Protein AF-E6LSK0-F1 (afdb_monomer)

Nearest PDB structures (foldseek):
  1r7h-assembly1_B  TM=3.715E-01  e=2.969E+00  Corynebacterium ammoniagenes
  8xow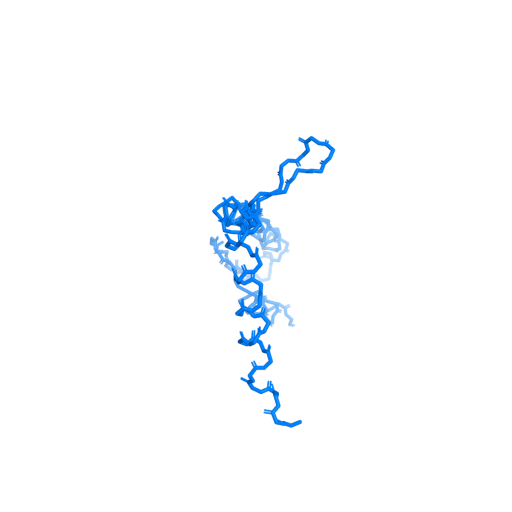-assembly1_w2  TM=3.948E-01  e=4.816E+00  Escherichia phage Lambda

Foldseek 3Di:
DVCPVPVVVVVVVVVVVVCVVVVDDPQWDADPNDIDGPDPPPCVVVVVVVVVVVQQVVLVVVQVVLVVVCVVCVVVVDHDDHDSHDDPVVVVVVVVVVD

Sequence (99 aa):
KILQDKIENIFNDINHAIFNEEHVDLQHIYIDGSKFEANANKYTQVWKKATEKFRYKLYEKITAEIEEINAEIAWSGVQITTNTEYVPDYLNEIVEQLV

Organism: NCBI:txid887325

Radius of gyration: 26.64 Å; Cα contacts (8 Å, |Δi|>4): 35; chains: 1; bounding box: 52×29×70 Å

Mean predicted aligned error: 12.68 Å

Secondary structure (DSSP, 8-state):
-TTTTTHHHHHHHHHHHHHHHHT--SSEEEETTEEEES-GGGGHHHHHHHHHHHHHHHHHHHHHHHHHHHHHTGGGT--PPP-SS--HHHHHHHHHHH-

Structure (mmCIF, N/CA/C/O backbone):
data_AF-E6LSK0-F1
#
_entry.id   AF-E6LSK0-F1
#
loop_
_atom_site.group_PDB
_atom_site.id
_atom_site.type_symbol
_atom_site.label_atom_id
_atom_site.label_alt_id
_atom_site.label_comp_id
_atom_site.label_asym_id
_atom_site.label_entity_id
_atom_site.label_seq_id
_atom_site.pdbx_PDB_ins_code
_atom_site.Cartn_x
_atom_site.Cartn_y
_atom_site.Cartn_z
_atom_site.occupancy
_atom_site.B_iso_or_equiv
_atom_site.auth_seq_id
_atom_site.auth_comp_id
_atom_site.auth_asym_id
_atom_site.auth_atom_id
_atom_site.pdbx_PDB_model_num
ATOM 1 N N . LYS A 1 1 ? -4.061 -5.848 -42.732 1.00 62.94 1 LYS A N 1
ATOM 2 C CA . LYS A 1 1 ? -4.120 -7.276 -42.329 1.00 62.94 1 LYS A CA 1
ATOM 3 C C . LYS A 1 1 ? -2.784 -8.008 -42.492 1.00 62.94 1 LYS A C 1
ATOM 5 O O . LYS A 1 1 ? -2.381 -8.651 -41.547 1.00 62.94 1 LYS A O 1
ATOM 10 N N . ILE A 1 2 ? -2.061 -7.883 -43.615 1.00 75.38 2 ILE A N 1
ATOM 11 C CA . ILE A 1 2 ? -0.831 -8.675 -43.874 1.00 75.38 2 ILE A CA 1
ATOM 12 C C . ILE A 1 2 ? 0.309 -8.417 -42.866 1.00 75.38 2 ILE A C 1
ATOM 14 O O . ILE A 1 2 ? 1.021 -9.345 -42.504 1.00 75.38 2 ILE A O 1
ATOM 18 N N . LEU A 1 3 ? 0.479 -7.177 -42.400 1.00 82.38 3 LEU A N 1
ATOM 19 C CA . LEU A 1 3 ? 1.575 -6.807 -41.494 1.00 82.38 3 LEU A CA 1
ATOM 20 C C . LEU A 1 3 ? 1.172 -6.749 -40.019 1.00 82.38 3 LEU A C 1
ATOM 22 O O . LEU A 1 3 ? 2.019 -6.471 -39.186 1.00 82.38 3 LEU A O 1
ATOM 26 N N . GLN A 1 4 ? -0.094 -6.997 -39.681 1.00 79.94 4 GLN A N 1
ATOM 27 C CA . GLN A 1 4 ? -0.633 -6.701 -38.349 1.00 79.94 4 GLN A CA 1
ATOM 28 C C . GLN A 1 4 ? 0.127 -7.421 -37.223 1.00 79.94 4 GLN A C 1
ATOM 30 O O . GLN A 1 4 ? 0.438 -6.793 -36.222 1.00 79.94 4 GLN A O 1
ATOM 35 N N . ASP A 1 5 ? 0.532 -8.672 -37.451 1.00 84.56 5 ASP A N 1
ATOM 36 C CA . ASP A 1 5 ? 1.253 -9.484 -36.458 1.00 84.56 5 ASP A CA 1
ATOM 37 C C . ASP A 1 5 ? 2.785 -9.446 -36.638 1.00 84.56 5 ASP A C 1
ATOM 39 O O . ASP A 1 5 ? 3.523 -10.118 -35.923 1.00 84.56 5 ASP A O 1
ATOM 43 N N . LYS A 1 6 ? 3.284 -8.704 -37.639 1.00 89.19 6 LYS A N 1
ATOM 44 C CA . LYS A 1 6 ? 4.719 -8.618 -37.980 1.00 89.19 6 LYS A CA 1
ATOM 45 C C . LYS A 1 6 ? 5.289 -7.211 -37.861 1.00 89.19 6 LYS A C 1
ATOM 47 O O . LYS A 1 6 ? 6.505 -7.059 -37.863 1.00 89.19 6 LYS A O 1
ATOM 52 N N . ILE A 1 7 ? 4.432 -6.195 -37.794 1.00 92.00 7 ILE A N 1
ATOM 53 C CA . ILE A 1 7 ? 4.837 -4.790 -37.824 1.00 92.00 7 ILE A CA 1
ATOM 54 C C . ILE A 1 7 ? 5.730 -4.431 -36.637 1.00 92.00 7 ILE A C 1
ATOM 56 O O . ILE A 1 7 ? 6.700 -3.707 -36.814 1.00 92.00 7 ILE A O 1
ATOM 60 N N . GLU A 1 8 ? 5.449 -4.996 -35.463 1.00 89.12 8 GLU A N 1
ATOM 61 C CA . GLU A 1 8 ? 6.248 -4.791 -34.255 1.00 89.12 8 GLU A CA 1
ATOM 62 C C . GLU A 1 8 ? 7.651 -5.389 -34.403 1.00 89.12 8 GLU A C 1
ATOM 64 O O . GLU A 1 8 ? 8.642 -4.717 -34.136 1.00 89.12 8 GLU A O 1
ATOM 69 N N . ASN A 1 9 ? 7.752 -6.607 -34.941 1.00 91.12 9 ASN A N 1
ATOM 70 C CA . ASN A 1 9 ? 9.044 -7.243 -35.202 1.00 91.12 9 ASN A CA 1
ATOM 71 C C . ASN A 1 9 ? 9.851 -6.473 -36.254 1.00 91.12 9 ASN A C 1
ATOM 73 O O . ASN A 1 9 ? 11.026 -6.210 -36.041 1.00 91.12 9 ASN A O 1
ATOM 77 N N . ILE A 1 10 ? 9.212 -6.028 -37.343 1.00 92.88 10 ILE A N 1
ATOM 78 C CA . ILE A 1 10 ? 9.872 -5.216 -38.379 1.00 92.88 10 ILE A CA 1
ATOM 79 C C . ILE A 1 10 ? 10.380 -3.891 -37.794 1.00 92.88 10 ILE A C 1
ATOM 81 O O . ILE A 1 10 ? 11.490 -3.467 -38.102 1.00 92.88 10 ILE A O 1
ATOM 85 N N . PHE A 1 11 ? 9.584 -3.236 -36.947 1.00 91.12 11 PHE A N 1
ATOM 86 C CA . PHE A 1 11 ? 9.994 -2.013 -36.261 1.00 91.12 11 PHE A CA 1
ATOM 87 C C . PHE A 1 11 ? 11.206 -2.254 -35.351 1.00 91.12 11 PHE A C 1
ATOM 89 O O . PHE A 1 11 ? 12.165 -1.483 -35.394 1.00 91.12 11 PHE A O 1
ATOM 96 N N . ASN A 1 12 ? 11.194 -3.342 -34.578 1.00 88.56 12 ASN A N 1
ATOM 97 C CA . ASN A 1 12 ? 12.316 -3.721 -33.722 1.00 88.56 12 ASN A CA 1
ATOM 98 C C . ASN A 1 12 ? 13.580 -4.014 -34.540 1.00 88.56 12 ASN A C 1
ATOM 100 O O . ASN A 1 12 ? 14.643 -3.504 -34.195 1.00 88.56 12 ASN A O 1
ATOM 104 N N . ASP A 1 13 ? 13.467 -4.756 -35.643 1.00 92.88 13 ASP A N 1
ATOM 105 C CA . ASP A 1 13 ? 14.597 -5.099 -36.513 1.00 92.88 13 ASP A CA 1
ATOM 106 C C . ASP A 1 13 ? 15.230 -3.850 -37.150 1.00 92.88 13 ASP A C 1
ATOM 108 O O . ASP A 1 13 ? 16.455 -3.710 -37.163 1.00 92.88 13 ASP A O 1
ATOM 112 N N . ILE A 1 14 ? 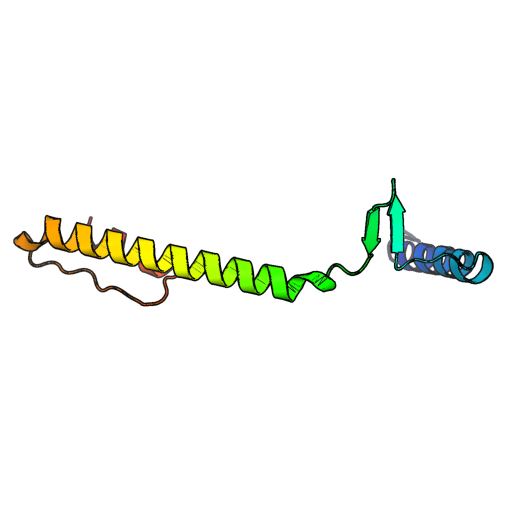14.407 -2.909 -37.633 1.00 91.62 14 ILE A N 1
ATOM 113 C CA . ILE A 1 14 ? 14.880 -1.635 -38.200 1.00 91.62 14 ILE A CA 1
ATOM 114 C C . ILE A 1 14 ? 15.619 -0.818 -37.138 1.00 91.62 14 ILE A C 1
ATOM 116 O O . ILE A 1 14 ? 16.725 -0.341 -37.386 1.00 91.62 14 ILE A O 1
ATOM 120 N N . ASN A 1 15 ? 15.035 -0.674 -35.948 1.00 86.25 15 ASN A N 1
ATOM 121 C CA . ASN A 1 15 ? 15.667 0.079 -34.869 1.00 86.25 15 ASN A CA 1
ATOM 122 C C . ASN A 1 15 ? 16.969 -0.581 -34.408 1.00 86.25 15 ASN A C 1
ATOM 124 O O . ASN A 1 15 ? 17.966 0.111 -34.233 1.00 86.25 15 ASN A O 1
ATOM 128 N N . HIS A 1 16 ? 17.000 -1.911 -34.281 1.00 85.75 16 HIS A N 1
ATOM 129 C CA . HIS A 1 16 ? 18.223 -2.643 -33.955 1.00 85.75 16 HIS A CA 1
ATOM 130 C C . HIS A 1 16 ? 19.335 -2.400 -34.976 1.00 85.75 16 HIS A C 1
ATOM 132 O O . HIS A 1 16 ? 20.478 -2.177 -34.578 1.00 85.75 16 HIS A O 1
ATOM 138 N N . ALA A 1 17 ? 19.015 -2.405 -36.272 1.00 89.88 17 ALA A N 1
ATOM 139 C CA . ALA A 1 17 ? 19.989 -2.103 -37.315 1.00 89.88 17 ALA A CA 1
ATOM 140 C C . ALA A 1 17 ? 20.541 -0.673 -37.184 1.00 89.88 17 ALA A C 1
ATOM 142 O O . ALA A 1 17 ? 21.755 -0.488 -37.215 1.00 89.88 17 ALA A O 1
ATOM 143 N N . ILE A 1 18 ? 19.668 0.316 -36.962 1.00 86.38 18 ILE A N 1
ATOM 144 C CA . ILE A 1 18 ? 20.068 1.719 -36.769 1.00 86.38 18 ILE A CA 1
ATOM 145 C C . ILE A 1 18 ? 20.963 1.866 -35.534 1.00 86.38 18 ILE A C 1
ATOM 147 O O . ILE A 1 18 ? 22.007 2.502 -35.606 1.00 86.38 18 ILE A O 1
ATOM 151 N N . PHE A 1 19 ? 20.592 1.262 -34.405 1.00 83.44 19 PHE A N 1
ATOM 152 C CA . PHE A 1 19 ? 21.362 1.384 -33.166 1.00 83.44 19 PHE A CA 1
ATOM 153 C C . PHE A 1 19 ? 22.741 0.733 -33.253 1.00 83.44 19 PHE A C 1
ATOM 155 O O . PHE A 1 19 ? 23.696 1.268 -32.691 1.00 83.44 19 PHE A O 1
ATOM 162 N N . ASN A 1 20 ? 22.845 -0.395 -33.960 1.00 82.81 20 ASN A N 1
ATOM 163 C CA . ASN A 1 20 ? 24.119 -1.075 -34.178 1.00 82.81 20 ASN A CA 1
ATOM 164 C C . ASN A 1 20 ? 25.061 -0.258 -35.073 1.00 82.81 20 ASN A C 1
ATOM 166 O O . ASN A 1 20 ? 26.258 -0.228 -34.804 1.00 82.81 20 ASN A O 1
ATOM 170 N N . GLU A 1 21 ? 24.537 0.400 -36.108 1.00 88.25 21 GLU A N 1
ATOM 171 C CA . GLU A 1 21 ? 25.343 1.225 -37.018 1.00 88.25 21 GLU A CA 1
ATOM 172 C C . GLU A 1 21 ? 25.755 2.551 -36.353 1.00 88.25 21 GLU A C 1
ATOM 174 O O . GLU A 1 21 ? 26.927 2.929 -36.341 1.00 88.25 21 GLU A O 1
ATOM 179 N N . GLU A 1 22 ? 24.804 3.234 -35.714 1.00 83.44 22 GLU A N 1
ATOM 180 C CA . GLU A 1 22 ? 24.985 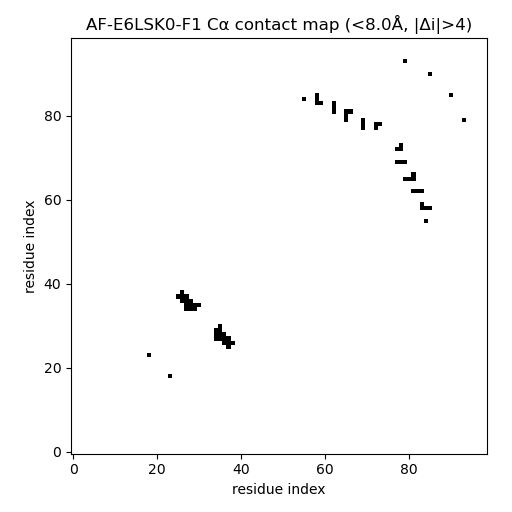4.586 -35.168 1.00 83.44 22 GLU A CA 1
ATOM 181 C C . GLU A 1 22 ? 25.556 4.602 -33.735 1.00 83.44 22 GLU A C 1
ATOM 183 O O . GLU A 1 22 ? 25.815 5.671 -33.183 1.00 83.44 22 GLU A O 1
ATOM 188 N N . HIS A 1 23 ? 25.767 3.433 -33.113 1.00 76.06 23 HIS A N 1
ATOM 189 C CA . HIS A 1 23 ? 26.331 3.278 -31.761 1.00 76.06 23 HIS A CA 1
ATOM 190 C C . HIS A 1 23 ? 25.601 4.104 -30.676 1.00 76.06 23 HIS A C 1
ATOM 192 O O . HIS A 1 23 ? 26.219 4.664 -29.766 1.00 76.06 23 HIS A O 1
ATOM 198 N N . VAL A 1 24 ? 24.272 4.197 -30.769 1.00 76.25 24 VAL A N 1
ATOM 199 C CA . VAL A 1 24 ? 23.443 5.043 -29.891 1.00 76.25 24 VAL A CA 1
ATOM 200 C C . VAL A 1 24 ? 23.266 4.403 -28.506 1.00 76.25 24 VAL A C 1
ATOM 202 O O . VAL A 1 24 ? 22.895 3.235 -28.397 1.00 76.25 24 VAL A O 1
ATOM 205 N N . ASP A 1 25 ? 23.473 5.176 -27.430 1.00 75.62 25 ASP A N 1
ATOM 206 C CA . ASP A 1 25 ? 23.155 4.747 -26.058 1.00 75.62 25 ASP A CA 1
ATOM 207 C C . ASP A 1 25 ? 21.633 4.754 -25.836 1.00 75.62 25 ASP A C 1
ATOM 209 O O . ASP A 1 25 ? 20.996 5.804 -25.772 1.00 75.62 25 ASP A O 1
ATOM 213 N N . LEU A 1 26 ? 21.045 3.564 -25.706 1.00 75.81 26 LEU A N 1
ATOM 214 C CA . LEU A 1 26 ? 19.614 3.373 -25.432 1.00 75.81 26 LEU A CA 1
ATOM 215 C C . LEU A 1 26 ? 19.282 3.338 -23.942 1.00 75.81 26 LEU A C 1
ATOM 217 O O . LEU A 1 26 ? 18.112 3.283 -23.564 1.00 75.81 26 LEU A O 1
ATOM 221 N N . GLN A 1 27 ? 20.301 3.288 -23.089 1.00 78.19 27 GLN A N 1
ATOM 222 C CA . GLN A 1 27 ? 20.128 3.153 -21.650 1.00 78.19 27 GLN A CA 1
ATOM 223 C C . GLN A 1 27 ? 20.022 4.510 -20.971 1.00 78.19 27 GLN A C 1
ATOM 225 O O . GLN A 1 27 ? 19.383 4.595 -19.921 1.00 78.19 27 GLN A O 1
ATOM 230 N N . HIS A 1 28 ? 20.614 5.557 -21.551 1.00 81.50 28 HIS A N 1
ATOM 231 C CA . HIS A 1 28 ? 20.678 6.876 -20.936 1.00 81.50 28 HIS A CA 1
ATOM 232 C C . HIS A 1 28 ? 20.374 8.000 -21.921 1.00 81.50 28 HIS A C 1
ATOM 234 O O . HIS A 1 28 ? 20.907 8.043 -23.024 1.00 81.50 28 HIS A O 1
ATOM 240 N N . ILE A 1 29 ? 19.591 8.974 -21.470 1.00 85.69 29 ILE A N 1
ATOM 241 C CA . ILE A 1 29 ? 19.403 10.249 -22.158 1.00 85.69 29 ILE A CA 1
ATOM 242 C C . ILE A 1 29 ? 19.824 11.379 -21.213 1.00 85.69 29 ILE A C 1
ATOM 244 O O . ILE A 1 29 ? 19.589 11.309 -20.003 1.00 85.69 29 ILE A O 1
ATOM 248 N N . TYR A 1 30 ? 20.456 12.418 -21.752 1.00 85.50 30 TYR A N 1
ATOM 249 C CA . TYR A 1 30 ? 20.834 13.610 -20.995 1.00 85.50 30 TYR A CA 1
ATOM 250 C C . TYR A 1 30 ? 20.069 14.811 -21.543 1.00 85.50 30 TYR A C 1
ATOM 252 O O . TYR A 1 30 ? 20.222 15.155 -22.712 1.00 85.50 30 TYR A O 1
ATOM 260 N N . ILE A 1 31 ? 19.248 15.440 -20.704 1.00 88.75 31 ILE A N 1
ATOM 261 C CA . ILE A 1 31 ? 18.471 16.638 -21.055 1.00 88.75 31 ILE A CA 1
ATOM 262 C C . ILE A 1 31 ? 18.774 17.688 -19.993 1.00 88.75 31 ILE A C 1
ATOM 264 O O . ILE A 1 31 ? 18.559 17.436 -18.809 1.00 88.75 31 ILE A O 1
ATOM 268 N N . ASP A 1 32 ? 19.324 18.832 -20.397 1.00 87.94 32 ASP A N 1
ATOM 269 C CA . ASP A 1 32 ? 19.663 19.951 -19.504 1.00 87.94 32 ASP A CA 1
ATOM 270 C C . ASP A 1 32 ? 20.485 19.535 -18.266 1.00 87.94 32 ASP A C 1
ATOM 272 O O . ASP A 1 32 ? 20.248 19.975 -17.142 1.00 87.94 32 ASP A O 1
ATOM 276 N N . GLY A 1 33 ? 21.443 18.621 -18.457 1.00 87.62 33 GLY A N 1
ATOM 277 C CA . GLY A 1 33 ? 22.287 18.081 -17.381 1.00 87.62 33 GLY A CA 1
ATOM 278 C C . GLY A 1 33 ? 21.615 17.020 -16.499 1.00 87.62 33 GLY A C 1
ATOM 279 O O . GLY A 1 33 ? 22.273 16.440 -15.635 1.00 87.62 33 GLY A O 1
ATOM 280 N N . SER A 1 34 ? 20.339 16.710 -16.733 1.00 83.75 34 SER A N 1
ATOM 281 C CA . SER A 1 34 ? 19.619 15.625 -16.063 1.00 83.75 34 SER A CA 1
ATOM 282 C C . SER A 1 34 ? 19.790 14.311 -16.822 1.00 83.75 34 SER A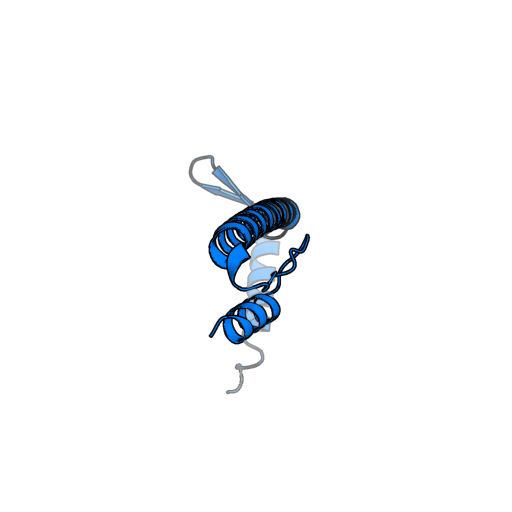 C 1
ATOM 284 O O . SER A 1 34 ? 19.506 14.238 -18.016 1.00 83.75 34 SER A O 1
ATOM 286 N N . LYS A 1 35 ? 20.236 13.262 -16.121 1.00 86.62 35 LYS A N 1
ATOM 287 C CA . LYS A 1 35 ? 20.367 11.897 -16.651 1.00 86.62 35 LYS A CA 1
ATOM 288 C C . LYS A 1 35 ? 19.059 11.130 -16.443 1.00 86.62 35 LYS A C 1
ATOM 290 O O . LYS A 1 35 ? 18.687 10.881 -15.296 1.00 86.62 35 LYS A O 1
ATOM 295 N N . PHE A 1 36 ? 18.410 10.692 -17.518 1.00 77.81 36 PHE A N 1
ATOM 296 C CA . PHE A 1 36 ? 17.285 9.757 -17.451 1.00 77.81 36 PHE A CA 1
ATOM 297 C C . PHE A 1 36 ? 17.737 8.395 -17.947 1.00 77.81 36 PHE A C 1
ATOM 299 O O . PHE A 1 36 ? 18.451 8.297 -18.940 1.00 77.81 36 PHE A O 1
ATOM 306 N N . GLU A 1 37 ? 17.337 7.346 -17.239 1.00 81.12 37 GLU A N 1
ATOM 307 C CA . GLU A 1 37 ? 17.717 5.979 -17.570 1.00 81.12 37 GLU A CA 1
ATOM 308 C C . GLU A 1 37 ? 16.484 5.192 -18.008 1.00 81.12 37 GLU A C 1
ATOM 310 O O . GLU A 1 37 ? 15.430 5.301 -17.380 1.00 81.12 37 GLU A O 1
ATOM 315 N N . ALA A 1 38 ? 16.614 4.357 -19.038 1.00 73.19 38 ALA A N 1
ATOM 316 C CA . ALA A 1 38 ? 15.517 3.534 -19.557 1.00 73.19 38 ALA A CA 1
ATOM 317 C C . ALA A 1 38 ? 15.082 2.405 -18.590 1.00 73.19 38 ALA A C 1
ATOM 319 O O . ALA A 1 38 ? 14.139 1.660 -18.859 1.00 73.19 38 ALA A O 1
ATOM 320 N N . ASN A 1 39 ? 15.752 2.265 -17.439 1.00 68.50 39 ASN A N 1
ATOM 321 C CA . ASN A 1 39 ? 15.471 1.236 -16.448 1.00 68.50 39 ASN A CA 1
ATOM 322 C C . ASN A 1 39 ? 14.337 1.646 -15.490 1.00 68.50 39 ASN A C 1
ATOM 324 O O . ASN A 1 39 ? 14.578 2.144 -14.386 1.00 68.50 39 ASN A O 1
ATOM 328 N N . ALA A 1 40 ? 13.096 1.332 -15.870 1.00 60.44 40 ALA A N 1
ATOM 329 C CA . ALA A 1 40 ? 11.923 1.459 -14.998 1.00 60.44 40 ALA A CA 1
ATOM 330 C C . ALA A 1 40 ? 12.048 0.652 -13.685 1.00 60.44 40 ALA A C 1
ATOM 332 O O . ALA A 1 40 ? 11.439 1.009 -12.676 1.00 60.44 40 ALA A O 1
ATOM 333 N N . ASN A 1 41 ? 12.882 -0.398 -13.662 1.00 63.25 41 ASN A N 1
ATOM 334 C CA . ASN A 1 41 ? 13.089 -1.251 -12.492 1.00 63.25 41 ASN A CA 1
ATOM 335 C C . ASN A 1 41 ? 14.080 -0.688 -11.463 1.00 63.25 41 ASN A C 1
ATOM 337 O O . ASN A 1 41 ? 14.115 -1.173 -10.328 1.00 63.25 41 ASN A O 1
ATOM 341 N N . LYS A 1 42 ? 14.869 0.341 -11.811 1.00 61.53 42 LYS A N 1
ATOM 342 C CA . LYS A 1 42 ? 15.920 0.899 -10.936 1.00 61.53 42 LYS A CA 1
ATOM 343 C C . LYS A 1 42 ? 15.377 1.388 -9.594 1.00 61.53 42 LYS A C 1
ATOM 345 O O . LYS A 1 42 ? 16.053 1.289 -8.573 1.00 61.53 42 LYS A O 1
ATOM 350 N N . TYR A 1 43 ? 14.140 1.873 -9.588 1.00 58.03 43 TYR A N 1
ATOM 351 C CA . TYR A 1 43 ? 13.494 2.399 -8.392 1.00 58.03 43 TYR A CA 1
ATOM 352 C C . TYR A 1 43 ? 12.381 1.500 -7.855 1.00 58.03 43 TYR A C 1
ATOM 354 O O . TYR A 1 43 ? 11.811 1.837 -6.823 1.00 58.03 43 TYR A O 1
ATOM 362 N N . THR A 1 44 ? 12.080 0.348 -8.465 1.00 64.75 44 THR A N 1
ATOM 363 C CA . THR A 1 44 ? 10.973 -0.529 -8.029 1.00 64.75 44 THR A CA 1
ATOM 364 C C . THR A 1 44 ? 11.077 -0.910 -6.552 1.00 64.75 44 THR A C 1
ATOM 366 O O . THR A 1 44 ? 10.072 -0.948 -5.851 1.00 64.75 44 THR A O 1
ATOM 369 N N . GLN A 1 45 ? 12.292 -1.105 -6.031 1.00 63.94 45 GLN A N 1
ATOM 370 C CA . GLN A 1 45 ? 12.509 -1.365 -4.603 1.00 63.94 45 GLN A CA 1
ATOM 371 C C . GLN A 1 45 ? 12.246 -0.137 -3.718 1.00 63.94 45 GLN A C 1
ATOM 373 O O . GLN A 1 45 ? 11.786 -0.284 -2.587 1.00 63.94 45 GLN A O 1
ATOM 378 N N . VAL A 1 46 ? 12.529 1.067 -4.222 1.00 65.38 46 VAL A N 1
ATOM 379 C CA . VAL A 1 46 ? 12.256 2.334 -3.529 1.00 65.38 46 VAL A CA 1
ATOM 380 C C . VAL A 1 46 ? 10.750 2.584 -3.480 1.00 65.38 46 VAL A C 1
ATOM 382 O O . VAL A 1 46 ? 10.222 2.843 -2.401 1.00 65.38 46 VAL A O 1
ATOM 385 N N . TRP A 1 47 ? 10.052 2.423 -4.609 1.00 73.12 47 TRP A N 1
ATOM 386 C CA . TRP A 1 47 ? 8.593 2.541 -4.683 1.00 73.12 47 TRP A CA 1
ATOM 387 C C . TRP A 1 47 ? 7.907 1.486 -3.820 1.00 73.12 47 TRP A C 1
ATOM 389 O O . TRP A 1 47 ? 7.066 1.844 -3.007 1.00 73.12 47 TRP A O 1
ATOM 399 N N . LYS A 1 48 ? 8.336 0.219 -3.888 1.00 82.56 48 LYS A N 1
ATOM 400 C CA . LYS A 1 48 ? 7.800 -0.852 -3.036 1.00 82.56 48 LYS A CA 1
ATOM 401 C C . LYS A 1 48 ? 7.926 -0.513 -1.547 1.00 82.56 48 LYS A C 1
ATOM 403 O O . LYS A 1 48 ? 6.926 -0.554 -0.838 1.00 82.56 48 LYS A O 1
ATOM 408 N N . LYS A 1 49 ? 9.116 -0.107 -1.086 1.00 84.69 49 LYS A N 1
ATOM 409 C CA . LYS A 1 49 ? 9.336 0.288 0.319 1.00 84.69 49 LYS A CA 1
ATOM 410 C C . LYS A 1 49 ? 8.502 1.504 0.722 1.00 84.69 49 LYS A C 1
ATOM 412 O O . LYS A 1 49 ? 7.979 1.546 1.834 1.00 84.69 49 LYS A O 1
ATOM 417 N N . ALA A 1 50 ? 8.386 2.502 -0.154 1.00 86.56 50 ALA A N 1
ATOM 418 C CA . ALA A 1 50 ? 7.563 3.678 0.105 1.00 86.56 50 ALA A CA 1
ATOM 419 C C . ALA A 1 50 ? 6.079 3.294 0.219 1.00 86.56 50 ALA A C 1
ATOM 421 O O . ALA A 1 50 ? 5.439 3.649 1.207 1.00 86.56 50 ALA A O 1
ATOM 422 N N . THR A 1 51 ? 5.556 2.515 -0.729 1.00 89.69 51 THR A N 1
ATOM 423 C CA . THR A 1 51 ? 4.175 2.016 -0.725 1.00 89.69 51 THR A CA 1
ATOM 424 C C . THR A 1 51 ? 3.884 1.171 0.513 1.00 89.69 51 THR A C 1
ATOM 426 O O . THR A 1 51 ? 2.869 1.397 1.165 1.00 89.69 51 THR A O 1
ATOM 429 N N . GLU A 1 52 ? 4.785 0.264 0.901 1.00 92.62 52 GLU A N 1
ATOM 430 C CA . GLU A 1 52 ? 4.660 -0.518 2.140 1.00 92.62 52 GLU A CA 1
ATOM 431 C C . GLU A 1 52 ? 4.601 0.392 3.373 1.00 92.62 52 GLU A C 1
ATOM 433 O O . GLU A 1 52 ? 3.706 0.246 4.204 1.00 92.62 52 GLU A O 1
ATOM 438 N N . LYS A 1 53 ? 5.489 1.389 3.466 1.00 93.88 53 LYS A N 1
ATOM 439 C CA . LYS A 1 53 ? 5.485 2.358 4.572 1.00 93.88 53 LYS A CA 1
ATOM 440 C C . LYS A 1 53 ? 4.174 3.142 4.650 1.00 93.88 53 LYS A C 1
ATOM 442 O O . LYS A 1 53 ? 3.652 3.340 5.744 1.00 93.88 53 LYS A O 1
ATOM 447 N N . PHE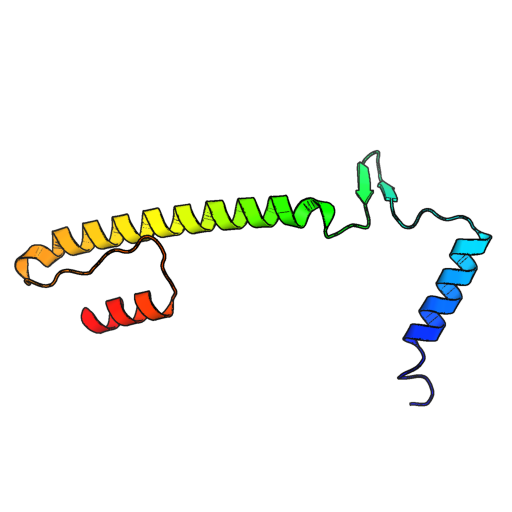 A 1 54 ? 3.650 3.616 3.520 1.00 95.12 54 PHE A N 1
ATOM 448 C CA . PHE A 1 54 ? 2.372 4.333 3.493 1.00 95.12 54 PHE A CA 1
ATOM 449 C C . PHE A 1 54 ? 1.196 3.424 3.855 1.00 95.12 54 PHE A C 1
ATOM 451 O O . PHE A 1 54 ? 0.300 3.865 4.570 1.00 95.12 54 PHE A O 1
ATOM 458 N N . ARG A 1 55 ? 1.229 2.157 3.432 1.00 95.44 55 ARG A N 1
ATOM 459 C CA . ARG A 1 55 ? 0.215 1.158 3.781 1.00 95.44 55 ARG A CA 1
ATOM 460 C C . ARG A 1 55 ? 0.164 0.896 5.286 1.00 95.44 55 ARG A C 1
ATOM 462 O O . ARG A 1 55 ? -0.910 0.976 5.864 1.00 95.44 55 ARG A O 1
ATOM 469 N N . TYR A 1 56 ? 1.303 0.666 5.939 1.00 95.81 56 TYR A N 1
ATOM 470 C CA . TYR A 1 56 ? 1.309 0.443 7.392 1.00 95.81 56 TYR A CA 1
ATOM 471 C C . TYR A 1 56 ? 0.871 1.686 8.178 1.00 95.81 56 TYR A C 1
ATOM 473 O O . TYR A 1 56 ? 0.101 1.563 9.122 1.00 95.81 56 TYR A O 1
ATOM 481 N N . LYS A 1 57 ? 1.240 2.893 7.727 1.00 97.31 57 LYS A N 1
ATOM 482 C CA . LYS A 1 57 ? 0.706 4.141 8.304 1.00 97.31 57 LYS A CA 1
ATOM 483 C C . LYS A 1 57 ? -0.808 4.289 8.147 1.00 97.31 57 LYS A C 1
ATOM 485 O O . LYS A 1 57 ? -1.448 4.923 8.978 1.00 97.31 57 LYS A O 1
ATOM 490 N N . LEU A 1 58 ? -1.377 3.779 7.055 1.00 96.62 58 LEU A N 1
ATOM 491 C CA . LEU A 1 58 ? -2.825 3.753 6.873 1.00 96.62 58 LEU A CA 1
ATOM 492 C C . LEU A 1 58 ? -3.470 2.785 7.872 1.00 96.62 58 LEU A C 1
ATOM 494 O O . LEU A 1 58 ? -4.449 3.156 8.504 1.00 96.62 58 LEU A O 1
ATOM 498 N N . TYR A 1 59 ? -2.900 1.593 8.063 1.00 97.25 59 TYR A N 1
ATOM 499 C CA . TYR A 1 59 ? -3.405 0.620 9.036 1.00 97.25 59 TYR A CA 1
ATOM 500 C C . TYR A 1 59 ? -3.368 1.148 10.474 1.00 97.25 59 TYR A C 1
ATOM 502 O O . TYR A 1 59 ? -4.344 0.984 11.194 1.00 97.25 59 TYR A O 1
ATOM 510 N N . GLU A 1 60 ? -2.304 1.855 10.866 1.00 97.56 60 GLU A N 1
ATOM 511 C CA . GLU A 1 60 ? -2.231 2.529 12.173 1.00 97.56 60 GLU A CA 1
ATOM 512 C C . GLU A 1 60 ? -3.394 3.508 12.382 1.00 97.56 60 GLU A C 1
ATOM 514 O O . GLU A 1 60 ? -3.995 3.535 13.453 1.00 97.56 60 GLU A O 1
ATOM 519 N N . LYS A 1 61 ? -3.747 4.283 11.347 1.00 97.69 61 LYS A N 1
ATOM 520 C CA . LYS A 1 61 ? -4.892 5.199 11.407 1.00 97.69 61 LYS A CA 1
ATOM 521 C C . LYS A 1 61 ? -6.213 4.452 11.525 1.00 97.69 61 LYS A C 1
ATOM 523 O O . LYS A 1 61 ? -7.015 4.814 12.367 1.00 97.69 61 LYS A O 1
ATOM 528 N N . ILE A 1 62 ? -6.425 3.405 10.726 1.00 96.12 62 ILE A N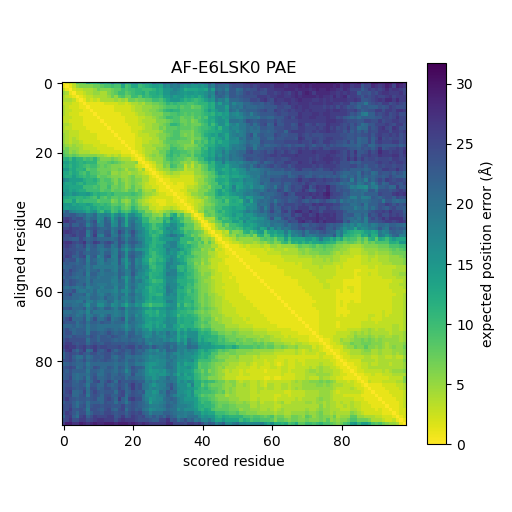 1
ATOM 529 C CA . ILE A 1 62 ? -7.652 2.596 10.796 1.00 96.12 62 ILE A CA 1
ATOM 530 C C . ILE A 1 62 ? -7.835 2.018 12.205 1.00 96.12 62 ILE A C 1
ATOM 532 O O . ILE A 1 62 ? -8.929 2.091 12.752 1.00 96.12 62 ILE A O 1
ATOM 536 N N . THR A 1 63 ? -6.769 1.488 12.810 1.00 96.75 63 THR A N 1
ATOM 537 C CA . THR A 1 63 ? -6.809 0.984 14.189 1.00 96.75 63 THR A CA 1
ATOM 538 C C . THR A 1 63 ? -7.227 2.072 15.176 1.00 96.75 63 THR A C 1
ATOM 540 O O . THR A 1 63 ? -8.113 1.824 15.987 1.00 96.75 63 THR A O 1
ATOM 543 N N . ALA A 1 64 ? -6.640 3.269 15.082 1.00 97.44 64 ALA A N 1
ATOM 544 C CA . ALA A 1 64 ? -6.984 4.384 15.964 1.00 97.44 64 ALA A CA 1
ATOM 545 C C . ALA A 1 64 ? -8.461 4.804 15.829 1.00 97.44 64 ALA A C 1
ATOM 547 O O . ALA A 1 64 ? -9.131 5.000 16.837 1.00 97.44 64 ALA A O 1
ATOM 548 N N . GLU A 1 65 ? -8.988 4.871 14.603 1.00 95.88 65 GLU A N 1
ATOM 549 C CA . GLU A 1 65 ? -10.404 5.187 14.360 1.00 95.88 65 GLU A CA 1
ATOM 550 C C . GLU A 1 65 ? -11.333 4.094 14.923 1.00 95.88 65 GLU A C 1
ATOM 552 O O . GLU A 1 65 ? -12.353 4.398 15.534 1.00 95.88 65 GLU A O 1
ATOM 557 N N . ILE A 1 66 ? -10.978 2.809 14.777 1.00 94.56 66 ILE A N 1
ATOM 558 C CA . ILE A 1 66 ? -11.751 1.701 15.368 1.00 94.56 66 ILE A CA 1
ATOM 559 C C . ILE A 1 66 ? -11.746 1.779 16.903 1.00 94.56 66 ILE A C 1
ATOM 561 O O . ILE A 1 66 ? -12.765 1.506 17.538 1.00 94.56 66 ILE A O 1
ATOM 565 N N . GLU A 1 67 ? -10.615 2.135 17.514 1.00 95.69 67 GLU A N 1
ATOM 566 C CA . GLU A 1 67 ? -10.512 2.331 18.965 1.00 95.69 67 GLU A CA 1
ATOM 567 C C . GLU A 1 67 ? -11.391 3.490 19.451 1.00 95.69 67 GLU A C 1
ATOM 569 O O . GLU A 1 67 ? -12.061 3.351 20.477 1.00 95.69 67 GLU A O 1
ATOM 574 N N . GLU A 1 68 ? -11.440 4.595 18.703 1.00 96.06 68 GLU A N 1
ATOM 575 C CA . GLU A 1 68 ? -12.316 5.734 18.991 1.00 96.06 68 GLU A CA 1
ATOM 576 C C . GLU A 1 68 ? -13.796 5.344 18.881 1.00 96.06 68 GLU A C 1
ATOM 578 O O . GLU A 1 68 ? -14.556 5.549 19.829 1.00 96.06 68 GLU A O 1
ATOM 583 N N . ILE A 1 69 ? -14.185 4.662 17.798 1.00 93.00 69 ILE A N 1
ATOM 584 C CA . ILE A 1 69 ? -15.548 4.137 17.627 1.00 93.00 69 ILE A CA 1
ATOM 585 C C . ILE A 1 69 ? -15.921 3.218 18.796 1.00 93.00 69 ILE A C 1
ATOM 587 O O . ILE A 1 69 ? -16.984 3.387 19.391 1.00 93.00 69 ILE A O 1
ATOM 591 N N . ASN A 1 70 ? -15.046 2.278 19.170 1.00 94.12 70 ASN A N 1
ATOM 592 C CA . ASN A 1 70 ? -15.272 1.371 20.300 1.00 94.12 70 ASN A CA 1
ATOM 593 C C . ASN A 1 70 ? -15.477 2.118 21.626 1.00 94.12 70 ASN A C 1
ATOM 595 O O . ASN A 1 70 ? -16.281 1.685 22.454 1.00 94.12 70 ASN A O 1
ATOM 599 N N . ALA A 1 71 ? -14.773 3.232 21.839 1.00 94.56 71 ALA A N 1
ATOM 600 C CA . ALA A 1 71 ? -14.965 4.065 23.019 1.00 94.56 71 ALA A CA 1
ATOM 601 C C . ALA A 1 71 ? -16.341 4.755 23.014 1.00 94.56 71 ALA A C 1
ATOM 603 O O . ALA A 1 71 ? -17.000 4.805 24.056 1.00 94.56 71 ALA A O 1
ATOM 604 N N . GLU A 1 72 ? -16.805 5.234 21.857 1.00 93.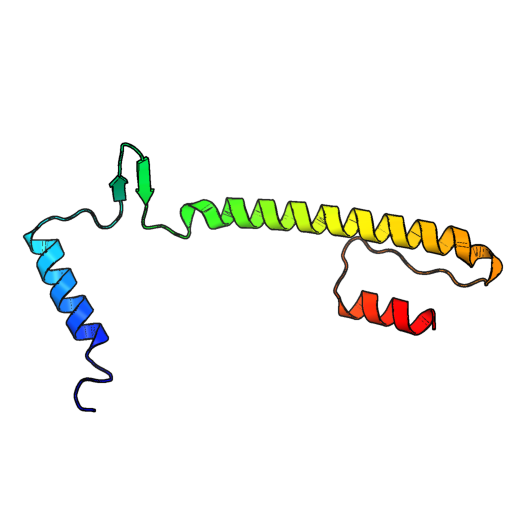62 72 GLU A N 1
ATOM 605 C CA . GLU A 1 72 ? -18.119 5.876 21.716 1.00 93.62 72 GLU A CA 1
ATOM 606 C C . GLU A 1 72 ? -19.287 4.889 21.852 1.00 93.62 72 GLU A C 1
ATOM 608 O O . GLU A 1 72 ? -20.300 5.199 22.488 1.00 93.62 72 GLU A O 1
ATOM 613 N N . ILE A 1 73 ? -19.151 3.680 21.299 1.00 91.06 73 ILE A N 1
ATOM 614 C CA . ILE A 1 73 ? -20.207 2.656 21.318 1.00 91.06 73 ILE A CA 1
ATOM 615 C C . ILE A 1 73 ? -20.113 1.705 22.513 1.00 91.06 73 ILE A C 1
ATOM 617 O O . ILE A 1 73 ? -20.887 0.751 22.578 1.00 91.06 73 ILE A O 1
ATOM 621 N N . ALA A 1 74 ? -19.234 1.958 23.487 1.00 90.81 74 ALA A N 1
ATOM 622 C CA . ALA A 1 74 ? -19.008 1.072 24.635 1.00 90.81 74 ALA A CA 1
ATOM 623 C C . ALA A 1 74 ? -20.301 0.699 25.395 1.00 90.81 74 ALA A C 1
ATOM 625 O O . ALA A 1 74 ? -20.417 -0.392 25.951 1.00 90.81 74 ALA A O 1
ATOM 626 N N . TRP A 1 75 ? -21.303 1.585 25.388 1.00 90.19 75 TRP A N 1
ATOM 627 C CA . TRP A 1 75 ? -22.614 1.358 26.006 1.00 90.19 75 TRP A CA 1
ATOM 628 C C . TRP A 1 75 ? -23.467 0.291 25.298 1.00 90.19 75 TRP A C 1
ATOM 630 O O . TRP A 1 75 ? -24.362 -0.280 25.919 1.00 90.19 75 TRP A O 1
ATOM 640 N N . SER A 1 76 ? -23.206 0.020 24.017 1.00 87.38 76 SER A N 1
ATOM 641 C CA . SER A 1 76 ? -23.948 -0.954 23.206 1.00 87.38 76 SER A CA 1
ATOM 642 C C . SER A 1 76 ? -23.554 -2.406 23.500 1.00 87.38 76 SER A C 1
ATOM 644 O O . SER A 1 76 ? -24.274 -3.329 23.123 1.00 87.38 76 SER A O 1
ATOM 646 N N . GLY A 1 77 ? -22.409 -2.622 24.162 1.00 84.38 77 GLY A N 1
ATOM 647 C CA . GLY A 1 77 ? -21.812 -3.947 24.349 1.00 84.38 77 GLY A CA 1
ATOM 648 C C . GLY A 1 77 ? -21.186 -4.538 23.078 1.00 84.38 77 GLY A C 1
ATO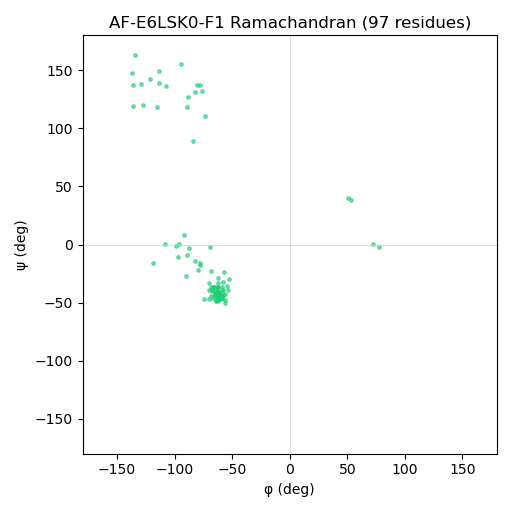M 649 O O . GLY A 1 77 ? -20.656 -5.647 23.134 1.00 84.38 77 GLY A O 1
ATOM 650 N N . VAL A 1 78 ? -21.228 -3.816 21.953 1.00 86.69 78 VAL A N 1
ATOM 651 C CA . VAL A 1 78 ? -20.533 -4.166 20.710 1.00 86.69 78 VAL A CA 1
ATOM 652 C C . VAL A 1 78 ? -19.071 -3.737 20.815 1.00 86.69 78 VAL A C 1
ATOM 654 O O . VAL A 1 78 ? -18.771 -2.642 21.285 1.00 86.69 78 VAL A O 1
ATOM 657 N N . GLN A 1 79 ? -18.162 -4.602 20.361 1.00 88.31 79 GLN A N 1
ATOM 658 C CA . GLN A 1 79 ? -16.735 -4.310 20.279 1.00 88.31 79 GLN A CA 1
ATOM 659 C C . GLN A 1 79 ? -16.179 -4.791 18.937 1.00 88.31 79 GLN A C 1
ATOM 661 O O . GLN A 1 79 ? -16.199 -5.984 18.633 1.00 88.31 79 GLN A O 1
ATOM 666 N N . ILE A 1 80 ? -15.646 -3.857 18.158 1.00 90.50 80 ILE A N 1
ATOM 667 C CA . ILE A 1 80 ? -15.002 -4.111 16.871 1.00 90.50 80 ILE A CA 1
ATOM 668 C C . ILE A 1 80 ? -13.560 -4.560 17.123 1.00 90.50 80 ILE A C 1
ATOM 670 O O . ILE A 1 80 ? -12.813 -3.915 17.865 1.00 90.50 80 ILE A O 1
ATOM 674 N N . THR A 1 81 ? -13.141 -5.656 16.495 1.00 90.38 81 THR A N 1
ATOM 675 C CA . THR A 1 81 ? -11.763 -6.151 16.591 1.00 90.38 81 THR A CA 1
ATOM 676 C C . THR A 1 81 ? -10.808 -5.357 15.700 1.00 90.38 81 THR A C 1
ATOM 678 O O . THR A 1 81 ? -11.106 -5.080 14.536 1.00 90.38 81 THR A O 1
ATOM 681 N N . THR A 1 82 ? -9.624 -5.037 16.225 1.00 92.75 82 THR A N 1
ATOM 682 C CA . THR A 1 82 ? -8.533 -4.401 15.472 1.00 92.75 82 THR A CA 1
ATOM 683 C C . THR A 1 82 ? -7.555 -5.441 14.929 1.00 92.75 82 THR A C 1
ATOM 685 O O . THR A 1 82 ? -7.426 -6.538 15.473 1.00 92.75 82 THR A O 1
ATOM 688 N N . ASN A 1 83 ? -6.851 -5.088 13.851 1.00 92.31 83 ASN A N 1
ATOM 689 C CA . ASN A 1 83 ? -5.854 -5.936 13.199 1.00 92.31 83 ASN A CA 1
ATOM 690 C C . ASN A 1 83 ? -4.579 -5.144 12.878 1.00 92.31 83 ASN A C 1
ATOM 692 O O . ASN A 1 83 ? -4.568 -3.914 12.844 1.00 92.31 83 ASN A O 1
ATOM 696 N N . THR A 1 84 ? -3.483 -5.855 12.610 1.00 92.06 84 THR A N 1
ATOM 697 C CA . THR A 1 84 ? -2.230 -5.244 12.133 1.00 92.06 84 THR A CA 1
ATOM 698 C C . THR A 1 84 ? -2.262 -4.924 10.639 1.00 92.06 84 THR A C 1
ATOM 700 O O . THR A 1 84 ? -1.505 -4.069 10.177 1.00 92.06 84 THR A O 1
ATOM 703 N N . GLU A 1 85 ? -3.134 -5.596 9.883 1.00 94.94 85 GLU A N 1
ATOM 704 C CA . GLU A 1 85 ? -3.358 -5.375 8.458 1.00 94.94 85 GLU A CA 1
ATOM 705 C C . GLU A 1 85 ? -4.852 -5.401 8.130 1.00 94.94 85 GLU A C 1
ATOM 707 O O . GLU A 1 85 ? -5.620 -6.134 8.751 1.00 94.94 85 GLU A O 1
ATOM 712 N N . TYR A 1 86 ? -5.249 -4.612 7.130 1.00 93.56 86 TYR A N 1
ATOM 713 C CA . TYR A 1 86 ? -6.641 -4.468 6.713 1.00 93.56 86 TYR A CA 1
ATOM 714 C C . TYR A 1 86 ? -6.780 -4.673 5.206 1.00 93.56 86 TYR A C 1
ATOM 716 O O . TYR A 1 86 ? -5.992 -4.151 4.417 1.00 93.56 86 TYR A O 1
ATOM 724 N N . VAL A 1 87 ? -7.825 -5.394 4.807 1.00 92.31 87 VAL A N 1
ATOM 725 C CA . VAL A 1 87 ? -8.285 -5.477 3.417 1.00 92.31 87 VAL A CA 1
ATOM 726 C C . VAL A 1 87 ? -9.662 -4.819 3.306 1.00 92.31 87 VAL A C 1
ATOM 728 O O . VAL A 1 87 ? -10.411 -4.858 4.283 1.00 92.31 87 VAL A O 1
ATOM 731 N N . PRO A 1 88 ? -10.016 -4.214 2.157 1.00 89.75 88 PRO A N 1
ATOM 732 C CA . PRO A 1 88 ? -11.293 -3.514 2.002 1.00 89.75 88 PRO A CA 1
ATOM 733 C C . PRO A 1 88 ? -12.514 -4.360 2.373 1.00 89.75 88 PRO A C 1
ATOM 735 O O . PRO A 1 88 ? -13.419 -3.852 3.022 1.00 89.75 88 PRO A O 1
ATOM 738 N N . ASP A 1 89 ? -12.506 -5.649 2.030 1.00 92.06 89 ASP A N 1
ATOM 739 C CA . ASP A 1 89 ? -13.626 -6.555 2.305 1.00 92.06 89 ASP A CA 1
ATOM 740 C C . ASP A 1 89 ? -13.903 -6.687 3.809 1.00 92.06 89 ASP A C 1
ATOM 742 O O . ASP A 1 89 ? -15.040 -6.539 4.237 1.00 92.06 89 ASP A O 1
ATOM 746 N N . TYR A 1 90 ? -12.856 -6.826 4.628 1.00 88.12 90 TYR A N 1
ATOM 747 C CA . TYR A 1 90 ? -12.989 -6.864 6.088 1.00 88.12 90 TYR A CA 1
ATOM 748 C C . TYR A 1 90 ? -13.550 -5.552 6.659 1.00 88.12 90 TYR A C 1
ATOM 750 O O . TYR A 1 90 ? -14.335 -5.560 7.602 1.00 88.12 90 TYR A O 1
ATOM 758 N N . LEU A 1 91 ? -13.171 -4.403 6.089 1.00 89.38 91 LEU A N 1
ATOM 759 C CA . LEU A 1 91 ? -13.715 -3.114 6.530 1.00 89.38 91 LEU A CA 1
ATOM 760 C C . LEU A 1 91 ? -15.199 -2.981 6.176 1.00 89.38 91 LEU A C 1
ATOM 762 O O . LEU A 1 91 ? -15.960 -2.429 6.966 1.00 89.38 91 LEU A O 1
ATOM 766 N N . ASN A 1 92 ? -15.616 -3.512 5.025 1.00 91.50 92 ASN A N 1
ATOM 767 C CA . ASN A 1 92 ? -17.028 -3.549 4.649 1.00 91.50 92 ASN A CA 1
ATOM 768 C C . ASN A 1 92 ? -17.832 -4.441 5.603 1.00 91.50 92 ASN A C 1
ATOM 770 O O . ASN A 1 92 ? -18.897 -4.028 6.050 1.00 91.50 92 ASN A O 1
ATOM 774 N N . GLU A 1 93 ? -17.296 -5.605 5.982 1.00 88.12 93 GLU A N 1
ATOM 775 C CA . GLU A 1 93 ? -17.927 -6.488 6.973 1.00 88.12 93 GLU A CA 1
ATOM 776 C C . GLU A 1 93 ? -18.130 -5.786 8.326 1.00 88.12 93 GLU A C 1
ATOM 778 O O . GLU A 1 93 ? -19.183 -5.936 8.942 1.00 88.12 93 GLU A O 1
ATOM 783 N N . ILE A 1 94 ? -17.161 -4.978 8.782 1.00 87.19 94 ILE A N 1
ATOM 784 C CA . ILE A 1 94 ? -17.319 -4.170 10.006 1.00 87.19 94 ILE A CA 1
ATOM 785 C C . ILE A 1 94 ? -18.480 -3.182 9.858 1.00 87.19 94 ILE A C 1
ATOM 787 O O . IL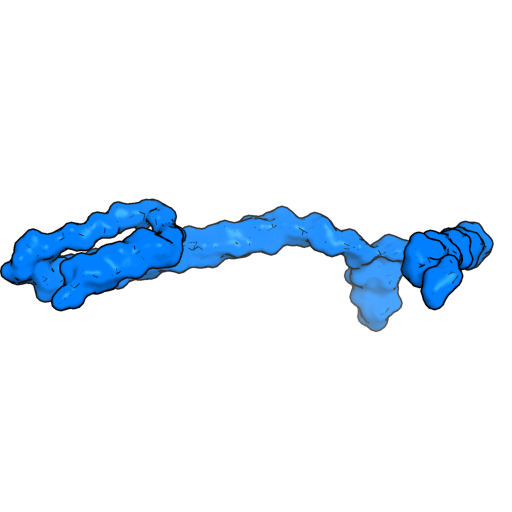E A 1 94 ? -19.287 -3.043 10.774 1.00 87.19 94 ILE A O 1
ATOM 791 N N . VAL A 1 95 ? -18.572 -2.490 8.719 1.00 85.75 95 VAL A N 1
ATOM 792 C CA . VAL A 1 95 ? -19.645 -1.514 8.476 1.00 85.75 95 VAL A CA 1
ATOM 793 C C . VAL A 1 95 ? -21.011 -2.197 8.486 1.00 85.75 95 VAL A C 1
ATOM 795 O O . VAL A 1 95 ? -21.940 -1.675 9.096 1.00 85.75 95 VAL A O 1
ATOM 798 N N . GLU A 1 96 ? -21.134 -3.376 7.875 1.00 86.06 96 GLU A N 1
ATOM 799 C CA . GLU A 1 96 ? -22.380 -4.152 7.872 1.00 86.06 96 GLU A CA 1
ATOM 800 C C . GLU A 1 96 ? -22.821 -4.595 9.275 1.00 86.06 96 GLU A C 1
ATOM 802 O O . GLU A 1 96 ? -24.016 -4.734 9.513 1.00 86.06 96 GLU A O 1
ATOM 807 N N . GLN A 1 97 ? -21.892 -4.788 10.216 1.00 76.19 97 GLN A N 1
ATOM 808 C CA . GLN A 1 97 ? -22.216 -5.145 11.605 1.00 76.19 97 GLN A CA 1
ATOM 809 C C . GLN A 1 97 ? -22.705 -3.960 12.452 1.00 76.19 97 GLN A C 1
ATOM 811 O O . GLN A 1 97 ? -23.276 -4.176 13.522 1.00 76.19 97 GLN A O 1
ATOM 816 N N . LEU A 1 98 ? -22.456 -2.724 12.009 1.00 73.00 98 LEU A N 1
ATOM 817 C CA . LEU A 1 98 ? -22.807 -1.498 12.736 1.00 73.00 98 LEU A CA 1
ATOM 818 C C . LEU A 1 98 ? -24.132 -0.862 12.279 1.00 73.00 98 LEU A C 1
ATOM 820 O O . LEU A 1 98 ? -24.606 0.063 12.942 1.00 73.00 98 LEU A O 1
ATOM 824 N N . VAL A 1 99 ? -24.707 -1.325 11.162 1.00 65.88 99 VAL A N 1
ATOM 825 C CA . VAL A 1 99 ? -26.003 -0.881 10.603 1.00 65.88 99 VAL A CA 1
ATOM 826 C C . VAL A 1 99 ? -27.134 -1.772 11.103 1.00 65.88 99 VAL A C 1
ATOM 828 O O . VAL A 1 99 ? -28.185 -1.207 11.484 1.00 65.88 99 VAL A O 1
#

pLDDT: mean 85.77, std 9.7, range [58.03, 97.69]

Solvent-accessible surface area (backbone atoms only — not comparable to full-atom values): 6083 Å² total; per-residue (Å²): 119,93,49,71,92,44,48,66,58,53,52,49,52,54,50,52,53,50,39,67,74,68,69,60,71,79,55,56,47,77,58,96,88,43,79,46,63,70,58,78,67,79,48,47,67,57,52,50,52,50,52,52,53,54,49,53,55,48,32,54,50,53,38,53,53,51,52,51,50,34,63,73,39,50,88,73,75,56,75,79,87,76,62,90,70,83,54,72,68,62,55,51,54,52,53,64,75,74,110